Protein AF-A0A2W4TQG7-F1 (afdb_monomer_lite)

Structure (mmCIF, N/CA/C/O backbone):
data_AF-A0A2W4TQG7-F1
#
_entry.id   AF-A0A2W4TQG7-F1
#
loop_
_atom_site.group_PDB
_atom_site.id
_atom_site.type_symbol
_atom_site.label_atom_id
_atom_site.label_alt_id
_atom_site.label_comp_id
_atom_site.label_asym_id
_atom_site.label_entity_id
_atom_site.label_seq_id
_atom_site.pdbx_PDB_ins_code
_atom_site.Cartn_x
_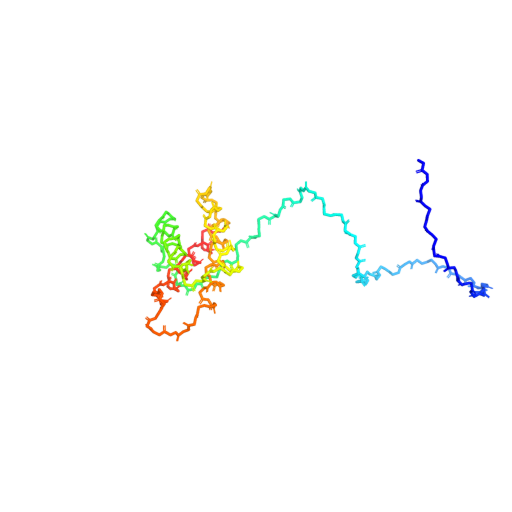atom_site.Cartn_y
_atom_site.Cartn_z
_atom_site.occupancy
_atom_site.B_iso_or_equiv
_atom_site.auth_seq_id
_atom_site.auth_comp_id
_atom_site.auth_asym_id
_atom_site.auth_atom_id
_atom_site.pdbx_PDB_model_num
ATOM 1 N N . MET A 1 1 ? 27.964 -30.397 37.229 1.00 36.56 1 MET A N 1
ATOM 2 C CA . MET A 1 1 ? 27.409 -31.116 38.399 1.00 36.56 1 MET A CA 1
ATOM 3 C C . MET A 1 1 ? 25.903 -31.265 38.202 1.00 36.56 1 MET A C 1
ATOM 5 O O . MET A 1 1 ? 25.306 -30.404 37.582 1.00 36.56 1 MET A O 1
ATOM 9 N N . ARG A 1 2 ? 25.366 -32.408 38.640 1.00 40.44 2 ARG A N 1
ATOM 10 C CA . ARG A 1 2 ? 24.021 -32.989 38.438 1.00 40.44 2 ARG A CA 1
ATOM 11 C C . ARG A 1 2 ? 22.797 -32.053 38.514 1.00 40.44 2 ARG A C 1
ATOM 13 O O . ARG A 1 2 ? 22.672 -31.314 39.479 1.00 40.44 2 ARG A O 1
ATOM 20 N N . ALA A 1 3 ? 21.820 -32.319 37.642 1.00 43.16 3 ALA A N 1
ATOM 21 C CA . ALA A 1 3 ? 20.438 -32.716 37.977 1.00 43.16 3 ALA A CA 1
ATOM 22 C C . ALA A 1 3 ? 19.870 -33.433 36.724 1.00 43.16 3 ALA A C 1
ATOM 24 O O . ALA A 1 3 ? 20.001 -32.906 35.632 1.00 43.16 3 ALA A O 1
ATOM 25 N N . GLY A 1 4 ? 19.359 -34.665 36.718 1.00 37.81 4 GLY A N 1
ATOM 26 C CA . GLY A 1 4 ? 18.727 -35.432 37.784 1.00 37.81 4 GLY A CA 1
ATOM 27 C C . GLY A 1 4 ? 17.211 -35.247 37.720 1.00 37.81 4 GLY A C 1
ATOM 28 O O . GLY A 1 4 ? 16.668 -34.562 38.573 1.00 37.81 4 GLY A O 1
ATOM 29 N N . GLY A 1 5 ? 16.543 -35.827 36.718 1.00 41.00 5 GLY A N 1
ATOM 30 C CA . GLY A 1 5 ? 15.082 -35.817 36.598 1.00 41.00 5 GLY A CA 1
ATOM 31 C C . GLY A 1 5 ? 14.593 -37.097 35.929 1.00 41.00 5 GLY A C 1
ATOM 32 O O . GLY A 1 5 ? 14.860 -37.325 34.755 1.00 41.00 5 GLY A O 1
ATOM 33 N N . ALA A 1 6 ? 13.955 -37.960 36.712 1.00 44.19 6 ALA A N 1
ATOM 34 C CA . ALA A 1 6 ? 13.507 -39.291 36.336 1.00 44.19 6 ALA A CA 1
ATOM 35 C C . ALA A 1 6 ? 12.029 -39.293 35.916 1.00 44.19 6 ALA A C 1
ATOM 37 O O . ALA A 1 6 ? 11.202 -38.731 36.622 1.00 44.19 6 ALA A O 1
ATOM 38 N N . CYS A 1 7 ? 11.706 -40.033 34.856 1.00 44.44 7 CYS A N 1
ATOM 39 C CA . CYS A 1 7 ? 10.437 -40.744 34.666 1.00 44.44 7 CYS A CA 1
ATOM 40 C C . CYS A 1 7 ? 10.861 -42.123 34.132 1.00 44.44 7 CYS A C 1
ATOM 42 O O . CYS A 1 7 ? 11.487 -42.210 33.085 1.00 44.44 7 CYS A O 1
ATOM 44 N N . GLY A 1 8 ? 10.776 -43.217 34.887 1.00 37.88 8 GLY A N 1
ATOM 45 C CA . GLY A 1 8 ? 9.534 -43.768 35.423 1.00 37.88 8 GLY A CA 1
ATOM 46 C 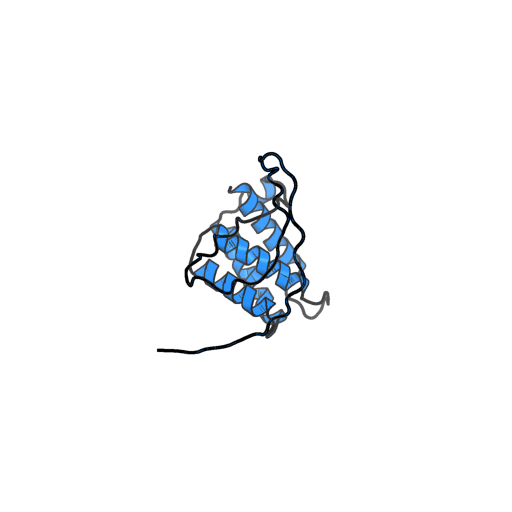C . GLY A 1 8 ? 9.051 -44.819 34.423 1.00 37.88 8 GLY A C 1
ATOM 47 O O . GLY A 1 8 ? 8.322 -44.495 33.495 1.00 37.88 8 GLY A O 1
ATOM 48 N N . GLY A 1 9 ? 9.573 -46.043 34.537 1.00 37.38 9 GLY A N 1
ATOM 49 C CA . GLY A 1 9 ? 9.369 -47.104 33.552 1.00 37.38 9 GLY A CA 1
ATOM 50 C C . GLY A 1 9 ? 8.052 -47.862 33.693 1.00 37.38 9 GLY A C 1
ATOM 51 O O . GLY A 1 9 ? 7.442 -47.854 34.752 1.00 37.38 9 GLY A O 1
ATOM 52 N N . PHE A 1 10 ? 7.701 -48.611 32.646 1.00 41.28 10 PHE A N 1
ATOM 53 C CA . PHE A 1 10 ? 7.069 -49.928 32.750 1.00 41.28 10 PHE A CA 1
ATOM 54 C C . PHE A 1 10 ? 7.563 -50.808 31.600 1.00 41.28 10 PHE A C 1
ATOM 56 O O . PHE A 1 10 ? 7.416 -50.482 30.425 1.00 41.28 10 PHE A O 1
ATOM 63 N N . ALA A 1 11 ? 8.174 -51.933 31.961 1.00 44.88 11 ALA A N 1
ATOM 64 C CA . ALA A 1 11 ? 8.529 -53.005 31.049 1.00 44.88 11 ALA A CA 1
ATOM 65 C C . ALA A 1 11 ? 7.288 -53.850 30.726 1.00 44.88 11 ALA A C 1
ATOM 67 O O . ALA A 1 11 ? 6.555 -54.229 31.641 1.00 44.88 11 ALA A O 1
ATOM 68 N N . LYS A 1 12 ? 7.116 -54.266 29.465 1.00 40.50 12 LYS A N 1
ATOM 69 C CA . LYS A 1 12 ? 6.438 -55.536 29.179 1.00 40.50 12 LYS A CA 1
ATOM 70 C C . LYS A 1 12 ? 7.020 -56.244 27.952 1.00 40.50 12 LYS A C 1
ATOM 72 O O . LYS A 1 12 ? 6.827 -55.826 26.823 1.00 40.50 12 LYS A O 1
ATOM 77 N N . ALA A 1 13 ? 7.717 -57.330 28.288 1.00 35.78 13 ALA A N 1
ATOM 78 C CA . ALA A 1 13 ? 7.871 -58.616 27.611 1.00 35.78 13 ALA A CA 1
ATOM 79 C C . ALA A 1 13 ? 8.352 -58.686 26.146 1.00 35.78 13 ALA A C 1
ATOM 81 O O . ALA A 1 13 ? 7.682 -58.300 25.197 1.00 35.78 13 ALA A O 1
ATOM 82 N N . ARG A 1 14 ? 9.505 -59.354 26.026 1.00 40.00 14 ARG A N 1
ATOM 83 C CA . ARG A 1 14 ? 10.110 -59.965 24.840 1.00 40.00 14 ARG A CA 1
ATOM 84 C C . ARG A 1 14 ? 9.170 -60.949 24.131 1.00 40.00 14 ARG A C 1
ATOM 86 O O . ARG A 1 14 ? 8.595 -61.811 24.790 1.00 40.00 14 ARG A O 1
ATOM 93 N N . ALA A 1 15 ? 9.219 -60.945 22.803 1.00 31.84 15 ALA A N 1
ATOM 94 C CA . ALA A 1 15 ? 9.291 -62.159 21.994 1.00 31.84 15 ALA A CA 1
ATOM 95 C C . ALA A 1 15 ? 10.127 -61.851 20.737 1.00 31.84 15 ALA A C 1
ATOM 97 O O . ALA A 1 15 ? 9.858 -60.897 20.017 1.00 31.84 15 ALA A O 1
ATOM 98 N N . ALA A 1 16 ? 11.177 -62.634 20.534 1.00 41.03 16 ALA A N 1
ATOM 99 C CA . ALA A 1 16 ? 12.016 -62.731 19.341 1.00 41.03 16 ALA A CA 1
ATOM 100 C C . ALA A 1 16 ? 12.272 -64.238 19.132 1.00 41.03 16 ALA A C 1
ATOM 102 O O . ALA A 1 16 ? 12.027 -64.992 20.082 1.00 41.03 16 ALA A O 1
ATOM 103 N N . PRO A 1 17 ? 12.889 -64.699 18.033 1.00 49.19 17 PRO A N 1
ATOM 104 C CA . PRO A 1 17 ? 13.044 -64.123 16.693 1.00 49.19 17 PRO A CA 1
ATOM 105 C C . PRO A 1 17 ? 12.518 -65.096 15.609 1.00 49.19 17 PRO A C 1
ATOM 107 O O . PRO A 1 17 ? 12.242 -66.247 15.909 1.00 49.19 17 PRO A O 1
ATOM 110 N N . ASP A 1 18 ? 12.447 -64.681 14.344 1.00 39.09 18 ASP A N 1
ATOM 111 C CA . ASP A 1 18 ? 12.851 -65.567 13.243 1.00 39.09 18 ASP A CA 1
ATOM 112 C C . ASP A 1 18 ? 13.185 -64.752 11.985 1.00 39.09 18 ASP A C 1
ATOM 114 O O . ASP A 1 18 ? 12.701 -63.641 11.775 1.00 39.09 18 ASP A O 1
ATOM 118 N N . HIS A 1 19 ? 14.145 -65.272 11.234 1.00 39.81 19 HIS A N 1
ATOM 119 C CA . HIS A 1 19 ? 15.094 -64.566 10.378 1.00 39.81 19 HIS A CA 1
ATOM 120 C C . HIS A 1 19 ? 14.539 -64.063 9.027 1.00 39.81 19 HIS A C 1
ATOM 122 O O . HIS A 1 19 ? 13.790 -64.784 8.379 1.00 39.81 19 HIS A O 1
ATOM 128 N N . ALA A 1 20 ? 15.016 -62.895 8.554 1.00 41.97 20 ALA A N 1
ATOM 129 C CA . ALA A 1 20 ? 15.667 -62.685 7.236 1.00 41.97 20 ALA A CA 1
ATOM 130 C C . ALA A 1 20 ? 15.503 -61.248 6.674 1.00 41.97 20 ALA A C 1
ATOM 132 O O . ALA A 1 20 ? 14.393 -60.754 6.530 1.00 41.97 20 ALA A O 1
ATOM 133 N N . SER A 1 21 ? 16.643 -60.647 6.293 1.00 43.66 21 SER A N 1
ATOM 134 C CA . SER A 1 21 ? 16.852 -59.568 5.297 1.00 43.66 21 SER A CA 1
ATOM 135 C C . SER A 1 21 ? 16.007 -58.280 5.413 1.00 43.66 21 SER A C 1
ATOM 137 O O . SER A 1 21 ? 14.862 -58.238 4.987 1.00 43.66 21 SER A O 1
ATOM 139 N N . LEU A 1 22 ? 16.513 -57.166 5.977 1.00 39.75 22 LEU A N 1
ATOM 140 C CA . LEU A 1 22 ? 17.346 -56.144 5.285 1.00 39.75 22 LEU A CA 1
ATOM 141 C C . LEU A 1 22 ? 16.968 -56.046 3.789 1.00 39.75 22 LEU A C 1
ATOM 143 O O . LEU A 1 22 ? 17.295 -56.949 3.032 1.00 39.75 22 LEU A O 1
ATOM 147 N N . VAL A 1 23 ? 16.247 -55.031 3.298 1.00 42.28 23 VAL A N 1
ATOM 148 C CA . VAL A 1 23 ? 16.661 -53.621 3.160 1.00 42.28 23 VAL A CA 1
ATOM 149 C C . VAL A 1 23 ? 15.419 -52.707 3.030 1.00 42.28 23 VAL A C 1
ATOM 151 O O . VAL A 1 23 ? 14.418 -53.071 2.422 1.00 42.28 23 VAL A O 1
ATOM 154 N N . LEU A 1 24 ? 15.532 -51.520 3.632 1.00 38.72 24 LEU A N 1
ATOM 155 C CA . LEU A 1 24 ? 14.556 -50.444 3.853 1.00 38.72 24 LEU A CA 1
ATOM 156 C C . LEU A 1 24 ? 13.660 -50.031 2.657 1.00 38.72 24 LEU A C 1
ATOM 158 O O . LEU A 1 24 ? 14.191 -49.697 1.597 1.00 38.72 24 LEU A O 1
ATOM 162 N N . PRO A 1 25 ? 12.347 -49.812 2.875 1.00 41.84 25 PRO A N 1
ATOM 163 C CA . PRO A 1 25 ? 11.587 -48.778 2.180 1.00 41.84 25 PRO A CA 1
ATOM 164 C C . PRO A 1 25 ? 11.744 -47.438 2.924 1.00 41.84 25 PRO A C 1
ATOM 166 O O . PRO A 1 25 ? 11.415 -47.328 4.105 1.00 41.84 25 PRO A O 1
ATOM 169 N N . VAL A 1 26 ? 12.251 -46.401 2.251 1.00 43.19 26 VAL A N 1
ATOM 170 C CA . VAL A 1 26 ? 12.248 -45.027 2.782 1.00 43.19 26 VAL A CA 1
ATOM 171 C C . VAL A 1 26 ? 10.819 -44.490 2.689 1.00 43.19 26 VAL A C 1
ATOM 173 O O . VAL A 1 26 ? 10.423 -43.887 1.697 1.00 43.19 26 VAL A O 1
ATOM 176 N N . ILE A 1 27 ? 10.032 -44.766 3.726 1.00 43.59 27 ILE A N 1
ATOM 177 C CA . ILE A 1 27 ? 8.781 -44.077 4.033 1.00 43.59 27 ILE A CA 1
ATOM 178 C C . ILE A 1 27 ? 9.152 -42.992 5.047 1.00 43.59 27 ILE A C 1
ATOM 180 O O . ILE A 1 27 ? 9.415 -43.294 6.208 1.00 43.59 27 ILE A O 1
ATOM 184 N N . ALA A 1 28 ? 9.230 -41.737 4.608 1.00 39.25 28 ALA A N 1
ATOM 185 C CA . ALA A 1 28 ? 9.328 -40.591 5.506 1.00 39.25 28 ALA A CA 1
ATOM 186 C C . ALA A 1 28 ? 7.914 -40.047 5.742 1.00 39.25 28 ALA A C 1
ATOM 188 O O . ALA A 1 28 ? 7.471 -39.110 5.080 1.00 39.25 28 ALA A O 1
ATOM 189 N N . GLU A 1 29 ? 7.190 -40.683 6.664 1.00 44.59 29 GLU A N 1
ATOM 190 C CA . GLU A 1 29 ? 6.032 -40.061 7.295 1.00 44.59 29 GLU A CA 1
ATOM 191 C C . GLU A 1 29 ? 6.496 -38.989 8.285 1.00 44.59 29 GLU A C 1
ATOM 193 O O . GLU A 1 29 ? 7.314 -39.220 9.174 1.00 44.59 29 GLU A O 1
ATOM 198 N N . VAL A 1 30 ? 5.948 -37.797 8.069 1.00 50.16 30 VAL A N 1
ATOM 199 C CA . VAL A 1 30 ? 5.415 -36.860 9.061 1.00 50.16 30 VAL A CA 1
ATOM 200 C C . VAL A 1 30 ? 5.539 -37.324 10.521 1.00 50.16 30 VAL A C 1
ATOM 202 O O . VAL A 1 30 ? 4.753 -38.136 11.001 1.00 50.16 30 VAL A O 1
ATOM 205 N N . LEU A 1 31 ? 6.437 -36.677 11.265 1.00 44.72 31 LEU A N 1
ATOM 206 C CA . LEU A 1 31 ? 6.313 -36.493 12.709 1.00 44.72 31 LEU A CA 1
ATOM 207 C C . LEU A 1 31 ? 6.493 -35.007 13.027 1.00 44.72 31 LEU A C 1
ATOM 209 O O . LEU A 1 31 ? 7.600 -34.473 13.050 1.00 44.72 31 LEU A O 1
ATOM 213 N N . LEU A 1 32 ? 5.361 -34.344 13.272 1.00 47.91 32 LEU A N 1
ATOM 214 C CA . LEU A 1 32 ? 5.302 -33.180 14.146 1.00 47.91 32 LEU A CA 1
ATOM 215 C C . LEU A 1 32 ? 5.795 -33.595 15.543 1.00 47.91 32 LEU A C 1
ATOM 217 O O . LEU A 1 32 ? 5.219 -34.502 16.141 1.00 47.91 32 LEU A O 1
ATOM 221 N N . ALA A 1 33 ? 6.785 -32.875 16.072 1.00 41.69 33 ALA A N 1
ATOM 222 C CA . ALA A 1 33 ? 6.645 -32.012 17.256 1.00 41.69 33 ALA A CA 1
ATOM 223 C C . ALA A 1 33 ? 7.906 -31.974 18.143 1.00 41.69 33 ALA A C 1
ATOM 225 O O . ALA A 1 33 ? 8.465 -33.002 18.513 1.00 41.69 33 ALA A O 1
ATOM 226 N N . CYS A 1 34 ? 8.211 -30.749 18.588 1.00 42.09 34 CYS A N 1
ATOM 227 C CA . CYS A 1 34 ? 9.051 -30.364 19.728 1.00 42.09 34 CYS A CA 1
ATOM 228 C C . CYS A 1 34 ? 10.579 -30.479 19.586 1.00 42.09 34 CYS A C 1
ATOM 230 O O . CYS A 1 34 ? 11.213 -31.398 20.095 1.00 42.09 34 CYS A O 1
ATOM 232 N N . GLY A 1 35 ? 11.163 -29.428 19.010 1.00 31.52 35 GLY A N 1
ATOM 233 C CA . GLY A 1 35 ? 12.535 -28.997 19.262 1.00 31.52 35 GLY A CA 1
ATOM 234 C C . GLY A 1 35 ? 12.566 -27.473 19.286 1.00 31.52 35 GLY A C 1
ATOM 235 O O . GLY A 1 35 ? 12.724 -26.842 18.246 1.00 31.52 35 GLY A O 1
ATOM 236 N N . ASP A 1 36 ? 12.318 -26.904 20.465 1.00 48.47 36 ASP A N 1
ATOM 237 C CA . ASP A 1 36 ? 12.541 -25.497 20.798 1.00 48.47 36 ASP A CA 1
ATOM 238 C C . ASP A 1 36 ? 14.053 -25.248 20.830 1.00 48.47 36 ASP A C 1
ATOM 240 O O . ASP A 1 36 ? 14.671 -25.313 21.882 1.00 48.47 36 ASP A O 1
ATOM 244 N N . GLU A 1 37 ? 14.658 -25.048 19.661 1.00 41.69 37 GLU A N 1
ATOM 245 C CA . GLU A 1 37 ? 15.966 -24.406 19.522 1.00 41.69 37 GLU A CA 1
ATOM 246 C C . GLU A 1 37 ? 15.837 -23.369 18.405 1.00 41.69 37 GLU A C 1
ATOM 248 O O . GLU A 1 37 ? 16.258 -23.564 17.265 1.00 41.69 37 GLU A O 1
ATOM 253 N N . ALA A 1 38 ? 15.159 -22.264 18.723 1.00 44.00 38 ALA A N 1
ATOM 254 C CA . ALA A 1 38 ? 15.214 -21.062 17.911 1.00 44.00 38 ALA A CA 1
ATOM 255 C C . ALA A 1 38 ? 16.666 -20.560 17.911 1.00 44.00 38 ALA A C 1
ATOM 257 O O . ALA A 1 38 ? 17.086 -19.848 18.824 1.00 44.00 38 ALA A O 1
ATOM 258 N N . GLU A 1 39 ? 17.445 -20.953 16.900 1.00 36.19 39 GLU A N 1
ATOM 259 C CA . GLU A 1 39 ? 18.720 -20.308 16.601 1.00 36.19 39 GLU A CA 1
ATOM 260 C C . GLU A 1 39 ? 18.482 -18.793 16.471 1.00 36.19 39 GLU A C 1
ATOM 262 O O . GLU A 1 39 ? 17.704 -18.360 15.608 1.00 36.19 39 GLU A O 1
ATOM 267 N N . PRO A 1 40 ? 19.142 -17.954 17.291 1.00 43.41 40 PRO A N 1
ATOM 268 C CA . PRO A 1 40 ? 19.057 -16.511 17.162 1.00 43.41 40 PRO A CA 1
ATOM 269 C C . PRO A 1 40 ? 19.915 -16.100 15.964 1.00 43.41 40 PRO A C 1
ATOM 271 O O . PRO A 1 40 ? 21.073 -15.719 16.106 1.00 43.41 40 PRO A O 1
ATOM 274 N N . GLY A 1 41 ? 19.370 -16.240 14.757 1.00 39.91 41 GLY A N 1
ATOM 275 C CA . GLY A 1 41 ? 20.132 -15.963 13.541 1.00 39.91 41 GLY A CA 1
ATOM 276 C C . GLY A 1 41 ? 19.612 -16.579 12.252 1.00 39.91 41 GLY A C 1
ATOM 277 O O . GLY A 1 41 ? 20.181 -16.271 11.205 1.00 39.91 41 GLY A O 1
ATOM 278 N N . ALA A 1 42 ? 18.539 -17.380 12.275 1.00 40.56 42 ALA A N 1
ATOM 279 C CA . ALA A 1 42 ? 17.822 -17.718 11.050 1.00 40.56 42 ALA A CA 1
ATOM 280 C C . ALA A 1 42 ? 17.230 -16.423 10.481 1.00 40.56 42 ALA A C 1
ATOM 282 O O . ALA A 1 42 ? 16.127 -16.008 10.836 1.00 40.56 42 ALA A O 1
ATOM 283 N N . ALA A 1 43 ? 18.019 -15.739 9.648 1.00 46.50 43 ALA A N 1
ATOM 284 C CA . ALA A 1 43 ? 17.560 -14.649 8.818 1.00 46.50 43 ALA A CA 1
ATOM 285 C C . ALA A 1 43 ? 16.287 -15.158 8.157 1.00 46.50 43 ALA A C 1
ATOM 287 O O . ALA A 1 43 ? 16.341 -16.123 7.393 1.00 46.50 43 ALA A O 1
ATOM 288 N N . ILE A 1 44 ? 15.147 -14.572 8.529 1.00 43.09 44 ILE A N 1
ATOM 289 C CA . ILE A 1 44 ? 13.879 -14.812 7.855 1.00 43.09 44 ILE A CA 1
ATOM 290 C C . ILE A 1 44 ? 14.201 -14.571 6.387 1.00 43.09 44 ILE A C 1
ATOM 292 O O . ILE A 1 44 ? 14.449 -13.426 5.997 1.00 43.09 44 ILE A O 1
ATOM 296 N N . ALA A 1 45 ? 14.328 -15.654 5.613 1.00 42.12 45 ALA A N 1
ATOM 297 C CA . ALA A 1 45 ? 14.624 -15.545 4.200 1.00 42.12 45 ALA A CA 1
ATOM 298 C C . ALA A 1 45 ? 13.554 -14.605 3.648 1.00 42.12 45 ALA A C 1
ATOM 300 O O . ALA A 1 45 ? 12.377 -14.825 3.960 1.00 42.12 45 ALA A O 1
ATOM 301 N N . PRO A 1 46 ? 13.936 -13.515 2.957 1.00 53.66 46 PRO A N 1
ATOM 302 C CA . PRO A 1 46 ? 12.973 -12.533 2.497 1.00 53.66 46 PRO A CA 1
ATOM 303 C C . PRO A 1 46 ? 11.914 -13.288 1.706 1.00 53.66 46 PRO A C 1
ATOM 305 O O . PRO A 1 46 ? 12.210 -13.906 0.685 1.00 53.66 46 PRO A O 1
ATOM 308 N N . GLU A 1 47 ? 10.703 -13.350 2.262 1.00 56.09 47 GLU A N 1
ATOM 309 C CA . GLU A 1 47 ? 9.642 -14.125 1.645 1.00 56.09 47 GLU A CA 1
ATOM 310 C C . GLU A 1 47 ? 9.393 -13.487 0.277 1.00 56.09 47 GLU A C 1
ATOM 312 O O . GLU A 1 47 ? 9.110 -12.283 0.223 1.00 56.09 47 GLU A O 1
ATOM 317 N N . PRO A 1 48 ? 9.554 -14.236 -0.828 1.00 59.19 48 PRO A N 1
ATOM 318 C CA . PRO A 1 48 ? 9.516 -13.641 -2.146 1.00 59.19 48 PRO A CA 1
ATOM 319 C C . PRO A 1 48 ? 8.153 -12.992 -2.342 1.00 59.19 48 PRO A C 1
ATOM 321 O O . PRO A 1 48 ? 7.120 -13.637 -2.168 1.00 59.19 48 PRO A O 1
ATOM 324 N N . CYS A 1 49 ? 8.160 -11.718 -2.724 1.00 65.94 49 CYS A N 1
ATOM 325 C CA . CYS A 1 49 ? 6.962 -10.985 -3.104 1.00 65.94 49 CYS A CA 1
ATOM 326 C C . CYS A 1 49 ? 6.077 -11.806 -4.050 1.00 65.94 49 CYS A C 1
ATOM 328 O O . CYS A 1 49 ? 6.447 -12.061 -5.192 1.00 65.94 49 CYS A O 1
ATOM 330 N N . ARG A 1 50 ? 4.910 -12.250 -3.592 1.00 66.00 50 ARG A N 1
ATOM 331 C CA . ARG A 1 50 ? 3.902 -12.867 -4.460 1.00 66.00 50 ARG A CA 1
ATOM 332 C C . ARG A 1 50 ? 2.885 -11.803 -4.830 1.00 66.00 50 ARG A C 1
ATOM 334 O O . ARG A 1 50 ? 1.785 -11.789 -4.294 1.00 66.00 50 ARG A O 1
ATOM 341 N N . ALA A 1 51 ? 3.318 -10.881 -5.680 1.00 67.50 51 ALA A N 1
ATOM 342 C CA . ALA A 1 51 ? 2.454 -9.870 -6.254 1.00 67.50 51 ALA A CA 1
ATOM 343 C C . ALA A 1 51 ? 1.723 -10.452 -7.473 1.00 67.50 51 ALA A C 1
ATOM 345 O O . ALA A 1 51 ? 2.339 -11.106 -8.317 1.00 67.50 51 ALA A O 1
ATOM 346 N N . GLN A 1 52 ? 0.409 -10.259 -7.535 1.00 70.69 52 GLN A N 1
ATOM 347 C CA . GLN A 1 52 ? -0.431 -10.613 -8.675 1.00 70.69 52 GLN A CA 1
ATOM 348 C C . GLN A 1 52 ? -0.609 -9.421 -9.624 1.00 70.69 52 GLN A C 1
ATOM 350 O O . GLN A 1 52 ? -0.713 -8.272 -9.205 1.00 70.69 52 GLN A O 1
ATOM 355 N N . VAL A 1 53 ? -0.657 -9.702 -10.925 1.00 76.38 53 VAL A N 1
ATOM 356 C CA . VAL A 1 53 ? -0.997 -8.706 -11.947 1.00 76.38 53 VAL A CA 1
ATOM 357 C C . VAL A 1 53 ? -2.507 -8.480 -11.892 1.00 76.38 53 VAL A C 1
ATOM 359 O O . VAL A 1 53 ? -3.273 -9.385 -12.219 1.00 76.38 53 VAL A O 1
ATOM 362 N N . VAL A 1 54 ? -2.925 -7.293 -11.449 1.00 78.44 54 VAL A N 1
ATOM 363 C CA . VAL A 1 54 ? -4.342 -6.898 -11.344 1.00 78.44 54 VAL A CA 1
ATOM 364 C C . VAL A 1 54 ? -4.766 -6.050 -12.546 1.00 78.44 54 VAL A C 1
ATOM 366 O O . VAL A 1 54 ? -5.884 -6.192 -13.037 1.00 78.44 54 VAL A O 1
ATOM 369 N N . TYR A 1 55 ? -3.863 -5.206 -13.054 1.00 79.00 55 TYR A N 1
ATOM 370 C CA . TYR A 1 55 ? -4.078 -4.377 -14.243 1.00 79.00 55 TYR A CA 1
ATOM 371 C C . TYR A 1 55 ? -3.236 -4.841 -15.434 1.00 79.00 55 TYR A C 1
ATOM 373 O O . TYR A 1 55 ? -2.207 -5.495 -15.274 1.00 79.00 55 TYR A O 1
ATOM 381 N N . GLU A 1 56 ? -3.642 -4.455 -16.646 1.00 77.69 56 GLU A N 1
ATOM 382 C CA . GLU A 1 56 ? -2.795 -4.633 -17.825 1.00 77.69 56 GLU A CA 1
ATOM 383 C C . GLU A 1 56 ? -1.509 -3.804 -17.701 1.00 77.69 56 GLU A C 1
ATOM 385 O O . GLU A 1 56 ? -1.497 -2.703 -17.147 1.00 77.69 56 GLU A O 1
ATOM 390 N N . GLN A 1 57 ? -0.411 -4.305 -18.271 1.00 72.00 57 GLN A N 1
ATOM 391 C CA . GLN A 1 57 ? 0.899 -3.647 -18.210 1.00 72.00 57 GLN A CA 1
ATOM 392 C C . GLN A 1 57 ? 0.863 -2.189 -18.701 1.00 72.00 57 GLN A C 1
ATOM 394 O O . GLN A 1 57 ? 1.556 -1.339 -18.145 1.00 72.00 57 GLN A O 1
ATOM 399 N N . ALA A 1 58 ? 0.025 -1.880 -19.696 1.00 71.56 58 ALA A N 1
ATOM 400 C CA . ALA A 1 58 ? -0.143 -0.527 -20.230 1.00 71.56 58 ALA A CA 1
ATOM 401 C C . ALA A 1 58 ? -0.661 0.487 -19.189 1.00 71.56 58 ALA A C 1
ATOM 403 O O . ALA A 1 58 ? -0.422 1.686 -19.325 1.00 71.56 58 ALA A O 1
ATOM 404 N N . THR A 1 59 ? -1.347 0.023 -18.139 1.00 74.06 59 THR A N 1
ATOM 405 C CA . THR A 1 59 ? -1.865 0.869 -17.055 1.00 74.06 59 THR A CA 1
ATOM 406 C C . THR A 1 59 ? -0.754 1.351 -16.123 1.00 74.06 59 THR A C 1
ATOM 408 O O . THR A 1 59 ? -0.847 2.448 -15.580 1.00 74.06 59 THR A O 1
ATOM 411 N N . VAL A 1 60 ? 0.316 0.566 -15.958 1.00 79.25 60 VAL A N 1
ATOM 412 C CA . VAL A 1 60 ? 1.424 0.880 -15.036 1.00 79.25 60 VAL A CA 1
ATOM 413 C C . VAL A 1 60 ? 2.725 1.250 -15.749 1.00 79.25 60 VAL A C 1
ATOM 415 O O . VAL A 1 60 ? 3.666 1.702 -15.107 1.00 79.25 60 VAL A O 1
ATOM 418 N N . SER A 1 61 ? 2.785 1.123 -17.078 1.00 74.12 61 SER A N 1
ATOM 419 C CA . SER A 1 61 ? 4.005 1.324 -17.873 1.00 74.12 61 SER A CA 1
ATOM 420 C C . SER A 1 61 ? 4.547 2.756 -17.874 1.00 74.12 61 SER A C 1
ATOM 422 O O . SER A 1 61 ? 5.680 2.970 -18.293 1.00 74.12 61 SER A O 1
ATOM 424 N N . GLN A 1 62 ? 3.744 3.738 -17.458 1.00 81.19 62 GLN A N 1
ATOM 425 C CA . GLN A 1 62 ? 4.170 5.138 -17.337 1.00 81.19 62 GLN A CA 1
ATOM 426 C C . GLN A 1 62 ? 4.598 5.518 -15.913 1.00 81.19 62 GLN A C 1
ATOM 428 O O . GLN A 1 62 ? 5.147 6.600 -15.721 1.00 81.19 62 GLN A O 1
ATOM 433 N N . ALA A 1 63 ? 4.345 4.660 -14.920 1.00 84.12 63 ALA A N 1
ATOM 434 C CA . ALA A 1 63 ? 4.696 4.934 -13.534 1.00 84.12 63 ALA A CA 1
ATOM 435 C C . ALA A 1 63 ? 6.162 4.570 -13.271 1.00 84.12 63 ALA A C 1
ATOM 437 O O . ALA A 1 63 ? 6.635 3.518 -13.705 1.00 84.12 63 ALA A O 1
ATOM 438 N N . THR A 1 64 ? 6.887 5.421 -12.541 1.00 89.12 64 THR A N 1
ATOM 439 C CA . THR A 1 64 ? 8.228 5.067 -12.062 1.00 89.12 64 THR A CA 1
ATOM 440 C C . THR A 1 64 ? 8.140 4.271 -10.760 1.00 89.12 64 THR A C 1
ATOM 442 O O . THR A 1 64 ? 7.179 4.404 -10.001 1.00 89.12 64 THR A O 1
ATOM 445 N N . GLU A 1 65 ? 9.173 3.481 -10.445 1.00 89.56 65 GLU A N 1
ATOM 446 C CA . GLU A 1 65 ? 9.249 2.761 -9.163 1.00 89.56 65 GLU A CA 1
ATOM 447 C C . GLU A 1 65 ? 9.091 3.710 -7.972 1.00 89.56 65 GLU A C 1
ATOM 449 O O . GLU A 1 65 ? 8.438 3.384 -6.982 1.00 89.56 65 GLU A O 1
ATOM 454 N N . GLN A 1 66 ? 9.690 4.898 -8.069 1.00 90.69 66 GLN A N 1
ATOM 455 C CA . GLN A 1 66 ? 9.622 5.895 -7.015 1.00 90.69 66 GLN A CA 1
ATOM 456 C C . GLN A 1 66 ? 8.192 6.402 -6.818 1.00 90.69 66 GLN A C 1
ATOM 458 O O . GLN A 1 66 ? 7.757 6.491 -5.671 1.00 90.69 66 GLN A O 1
ATOM 463 N N . ASP A 1 67 ? 7.458 6.678 -7.898 1.00 91.38 67 ASP A N 1
ATOM 464 C CA . ASP A 1 67 ? 6.064 7.133 -7.818 1.00 91.38 67 ASP A CA 1
ATOM 465 C C . ASP A 1 67 ? 5.173 6.064 -7.184 1.00 91.38 67 ASP A C 1
ATOM 467 O O . ASP A 1 67 ? 4.416 6.346 -6.253 1.00 91.38 67 ASP A O 1
ATOM 471 N N . VAL A 1 68 ? 5.321 4.813 -7.632 1.00 91.56 68 VAL A N 1
ATOM 472 C CA . VAL A 1 68 ? 4.569 3.672 -7.097 1.00 91.56 68 VAL A CA 1
ATOM 473 C C . VAL A 1 68 ? 4.884 3.455 -5.621 1.00 91.56 68 VAL A C 1
ATOM 475 O O . VAL A 1 68 ? 3.976 3.249 -4.817 1.00 91.56 68 VAL A O 1
ATOM 478 N N . ARG A 1 69 ? 6.161 3.539 -5.235 1.00 91.88 69 ARG A N 1
ATOM 479 C CA . ARG A 1 69 ? 6.584 3.373 -3.843 1.00 91.88 69 ARG A CA 1
ATOM 480 C C . ARG A 1 69 ? 6.034 4.481 -2.951 1.00 91.88 69 ARG A C 1
ATOM 482 O O . ARG A 1 69 ? 5.555 4.185 -1.862 1.00 91.88 69 ARG A O 1
ATOM 489 N N . VAL A 1 70 ? 6.091 5.738 -3.391 1.00 93.31 70 VAL A N 1
ATOM 490 C CA . VAL A 1 70 ? 5.547 6.872 -2.627 1.00 93.31 70 VAL A CA 1
ATOM 491 C C . VAL A 1 70 ? 4.039 6.719 -2.447 1.00 93.31 70 VAL A C 1
ATOM 493 O O . VAL A 1 70 ? 3.560 6.831 -1.321 1.00 93.31 70 VAL A O 1
ATOM 496 N N . ALA A 1 71 ? 3.307 6.394 -3.516 1.00 93.38 71 ALA A N 1
ATOM 497 C CA . ALA A 1 71 ? 1.867 6.165 -3.442 1.00 93.38 71 ALA A CA 1
ATOM 498 C C . ALA A 1 71 ? 1.521 5.005 -2.495 1.00 93.38 71 ALA A C 1
ATOM 500 O O . ALA A 1 71 ? 0.628 5.133 -1.661 1.00 93.38 71 ALA A O 1
ATOM 501 N N . LEU A 1 72 ? 2.261 3.894 -2.573 1.00 94.19 72 LEU A N 1
ATOM 502 C CA . LEU A 1 72 ? 2.088 2.743 -1.688 1.00 94.19 72 LEU A CA 1
ATOM 503 C C . LEU A 1 72 ? 2.281 3.113 -0.211 1.00 94.19 72 LEU A C 1
ATOM 505 O O . LEU A 1 72 ? 1.482 2.700 0.628 1.00 94.19 72 LEU A O 1
ATOM 509 N N . LEU A 1 73 ? 3.337 3.867 0.110 1.00 94.94 73 LEU A N 1
ATOM 510 C CA . LEU A 1 73 ? 3.615 4.285 1.485 1.00 94.94 73 LEU A CA 1
ATOM 511 C C . LEU A 1 73 ? 2.539 5.244 2.005 1.00 94.94 73 LEU A C 1
ATOM 513 O O . LEU A 1 73 ? 2.029 5.015 3.095 1.00 94.94 73 LEU A O 1
ATOM 517 N N . ASP A 1 74 ? 2.129 6.236 1.212 1.00 94.00 74 ASP A N 1
ATOM 518 C CA . ASP A 1 74 ? 1.040 7.159 1.569 1.00 94.00 74 ASP A CA 1
ATOM 519 C C . ASP A 1 74 ? -0.287 6.411 1.801 1.00 94.00 74 ASP A C 1
ATOM 521 O O . ASP A 1 74 ? -0.962 6.620 2.809 1.00 94.00 74 ASP A O 1
ATOM 525 N N . ALA A 1 75 ? -0.641 5.463 0.928 1.00 92.81 75 ALA A N 1
ATOM 526 C CA . ALA A 1 75 ? -1.840 4.643 1.099 1.00 92.81 75 ALA A CA 1
ATOM 527 C C . ALA A 1 75 ? -1.782 3.778 2.369 1.00 92.81 75 ALA A C 1
ATOM 529 O O . ALA A 1 75 ? -2.772 3.674 3.095 1.00 92.81 75 ALA A O 1
ATOM 530 N N . ALA A 1 76 ? -0.625 3.181 2.664 1.00 92.44 76 ALA A N 1
ATOM 531 C CA . ALA A 1 76 ? -0.410 2.399 3.877 1.00 92.44 76 ALA A CA 1
ATOM 532 C C . ALA A 1 76 ? -0.447 3.271 5.146 1.00 92.44 76 ALA A C 1
ATOM 534 O O . ALA A 1 76 ? -1.058 2.881 6.138 1.00 92.44 76 ALA A O 1
ATOM 535 N N . GLU A 1 77 ? 0.130 4.471 5.126 1.00 92.19 77 GLU A N 1
ATOM 536 C CA . GLU A 1 77 ? 0.093 5.408 6.255 1.00 92.19 77 GLU A CA 1
ATOM 537 C C . GLU A 1 77 ? -1.335 5.859 6.585 1.00 92.19 77 GLU A C 1
ATOM 539 O O . GLU A 1 77 ? -1.708 5.928 7.757 1.00 92.19 77 GLU A O 1
ATOM 544 N N . ARG A 1 78 ? -2.180 6.064 5.567 1.00 90.50 78 ARG A N 1
ATOM 545 C CA . ARG A 1 78 ? -3.602 6.411 5.747 1.00 90.50 78 ARG A CA 1
ATOM 546 C C . ARG A 1 78 ? -4.427 5.317 6.424 1.00 90.50 78 ARG A C 1
ATOM 548 O O . ARG A 1 78 ? -5.483 5.623 6.973 1.00 90.50 78 ARG A O 1
ATOM 555 N N . LEU A 1 79 ? -3.970 4.064 6.412 1.00 89.06 79 LEU A N 1
ATOM 556 C CA . LEU A 1 79 ? -4.643 2.963 7.108 1.00 89.06 79 LEU A CA 1
ATOM 557 C C . LEU A 1 79 ? -4.358 2.956 8.611 1.00 89.06 79 LEU A C 1
ATOM 559 O O . LEU A 1 79 ? -5.214 2.521 9.379 1.00 89.06 79 LEU A O 1
ATOM 563 N N . ALA A 1 80 ? -3.191 3.445 9.040 1.00 86.31 80 ALA A N 1
ATOM 564 C CA . ALA A 1 80 ? -2.742 3.334 10.427 1.00 86.31 80 ALA A CA 1
ATOM 565 C C . ALA A 1 80 ? -3.742 3.905 11.460 1.00 86.31 80 ALA A C 1
ATOM 567 O O . ALA A 1 80 ? -4.019 3.209 12.439 1.00 86.31 80 ALA A O 1
ATOM 568 N N . PRO A 1 81 ? -4.368 5.086 11.255 1.00 84.25 81 PRO A N 1
ATOM 569 C CA . PRO A 1 81 ? -5.336 5.631 12.210 1.00 84.25 81 PRO A CA 1
ATOM 570 C C . PRO A 1 81 ? -6.596 4.773 12.378 1.00 84.25 81 PRO A C 1
ATOM 572 O O . PRO A 1 81 ? -7.171 4.735 13.462 1.00 84.25 81 PRO A O 1
ATOM 575 N N . GLY A 1 82 ? -7.032 4.079 11.320 1.00 83.00 82 GLY A N 1
ATOM 576 C CA . GLY A 1 82 ? -8.259 3.277 11.341 1.00 83.00 82 GLY A CA 1
ATOM 577 C C . GLY A 1 82 ? -8.122 1.949 12.091 1.00 83.00 82 GLY A C 1
ATOM 578 O O . GLY A 1 82 ? -9.128 1.347 12.457 1.00 83.00 82 GLY A O 1
ATOM 579 N N . LEU A 1 83 ? -6.893 1.479 12.319 1.00 84.06 83 LEU A N 1
ATOM 580 C CA . LEU A 1 83 ? -6.617 0.159 12.899 1.00 84.06 83 LEU A CA 1
ATOM 581 C C . LEU A 1 83 ? -6.519 0.160 14.428 1.00 84.06 83 LEU A C 1
ATOM 583 O O . LEU A 1 83 ? -6.562 -0.918 15.028 1.00 84.06 83 LEU A O 1
ATOM 587 N N . GLY A 1 84 ? -6.348 1.334 15.045 1.00 83.44 84 GLY A N 1
ATOM 588 C CA . GLY A 1 84 ? -6.090 1.471 16.480 1.00 83.44 84 GLY A CA 1
ATOM 589 C C . GLY A 1 84 ? -4.881 0.654 16.962 1.00 83.44 84 GLY A C 1
ATOM 590 O O . GLY A 1 84 ? -3.971 0.342 16.197 1.00 83.44 84 GLY A O 1
ATOM 591 N N . GLU A 1 85 ? -4.891 0.267 18.238 1.00 83.56 85 GLU A N 1
ATOM 592 C CA . GLU A 1 85 ? -3.877 -0.605 18.851 1.00 83.56 85 GLU A CA 1
ATOM 593 C C . GLU A 1 85 ? -4.182 -2.084 18.549 1.00 83.56 85 GLU A C 1
ATOM 595 O O . GLU A 1 85 ? -4.627 -2.843 19.411 1.00 83.56 85 GLU A O 1
ATOM 600 N N . SER A 1 86 ? -4.003 -2.493 17.293 1.00 86.25 86 SER A N 1
ATOM 601 C CA . SER A 1 86 ? -4.182 -3.882 16.856 1.00 86.25 86 SER A CA 1
ATOM 602 C C . SER A 1 86 ? -2.871 -4.510 16.386 1.00 86.25 86 SER A C 1
ATOM 604 O O . SER A 1 86 ? -1.951 -3.823 15.943 1.00 86.25 86 SER A O 1
ATOM 606 N N . GLU A 1 87 ? -2.797 -5.843 16.415 1.00 88.50 87 GLU A N 1
ATOM 607 C C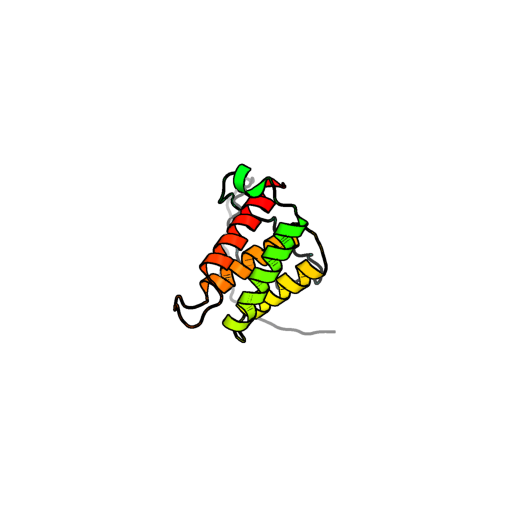A . GLU A 1 87 ? -1.668 -6.601 15.851 1.00 88.50 87 GLU A CA 1
ATOM 608 C C . GLU A 1 87 ? -1.395 -6.204 14.388 1.00 88.50 87 GLU A C 1
ATOM 610 O O . GLU A 1 87 ? -0.254 -5.975 13.998 1.00 88.50 87 GLU A O 1
ATOM 615 N N . ARG A 1 88 ? -2.459 -5.974 13.608 1.00 87.62 88 ARG A N 1
ATOM 616 C CA . ARG A 1 88 ? -2.376 -5.509 12.214 1.00 87.62 88 ARG A CA 1
ATOM 617 C C . ARG A 1 88 ? -1.784 -4.104 12.088 1.00 87.62 88 ARG A C 1
ATOM 619 O O . ARG A 1 88 ? -1.057 -3.839 11.133 1.00 87.62 88 ARG A O 1
ATOM 626 N N . ALA A 1 89 ? -2.058 -3.207 13.037 1.00 89.44 89 ALA A N 1
ATOM 627 C CA . ALA A 1 89 ? -1.426 -1.888 13.073 1.00 89.44 89 ALA A CA 1
ATOM 628 C C . ALA A 1 89 ? 0.081 -1.997 13.351 1.00 89.44 89 ALA A C 1
ATOM 630 O O . ALA A 1 89 ? 0.884 -1.304 12.719 1.00 89.44 89 ALA A O 1
ATOM 631 N N . ALA A 1 90 ? 0.478 -2.902 14.251 1.00 90.38 90 ALA A N 1
ATOM 632 C CA . ALA A 1 90 ? 1.883 -3.164 14.553 1.00 90.38 90 ALA A CA 1
ATOM 633 C C . ALA A 1 90 ? 2.624 -3.762 13.344 1.00 90.38 90 ALA A C 1
ATOM 635 O O . ALA A 1 90 ? 3.714 -3.294 13.002 1.00 90.38 90 ALA A O 1
ATOM 636 N N . GLU A 1 91 ? 2.015 -4.731 12.654 1.00 92.12 91 GLU A N 1
ATOM 637 C CA . GLU A 1 91 ? 2.539 -5.311 11.411 1.00 92.12 91 GLU A CA 1
ATOM 638 C C . GLU A 1 91 ? 2.718 -4.254 10.314 1.00 92.12 91 GLU A C 1
ATOM 640 O O . GLU A 1 91 ? 3.789 -4.157 9.710 1.00 92.12 91 GLU A O 1
ATOM 645 N N . LEU A 1 92 ? 1.698 -3.419 10.087 1.00 92.94 92 LEU A N 1
ATOM 646 C CA . LEU A 1 92 ? 1.739 -2.341 9.100 1.00 92.94 92 LEU A CA 1
ATOM 647 C C . LEU A 1 92 ? 2.840 -1.323 9.415 1.00 92.94 92 LEU A C 1
ATOM 649 O O . LEU A 1 92 ? 3.618 -0.955 8.536 1.00 92.94 92 LEU A O 1
ATOM 653 N N . THR A 1 93 ? 2.967 -0.925 10.681 1.00 92.62 93 THR A N 1
ATOM 654 C CA . THR A 1 93 ? 4.015 -0.001 11.142 1.00 92.62 93 THR A CA 1
ATOM 655 C C . THR A 1 93 ? 5.410 -0.607 10.955 1.00 92.62 93 THR A C 1
ATOM 657 O O . THR A 1 93 ? 6.341 0.076 10.521 1.00 92.62 93 THR A O 1
ATOM 660 N N . ALA A 1 94 ? 5.584 -1.898 11.254 1.00 91.25 94 ALA A N 1
ATOM 661 C CA . ALA A 1 94 ? 6.849 -2.594 11.041 1.00 91.25 94 ALA A CA 1
ATOM 662 C C . ALA A 1 94 ? 7.211 -2.676 9.549 1.00 91.25 94 ALA A C 1
ATOM 664 O O . ALA A 1 94 ? 8.364 -2.431 9.182 1.00 91.25 94 ALA A O 1
ATOM 665 N N . ALA A 1 95 ? 6.230 -2.957 8.686 1.00 92.00 95 ALA A N 1
ATOM 666 C CA . ALA A 1 95 ? 6.416 -2.982 7.240 1.00 92.00 95 ALA A CA 1
ATOM 667 C C . ALA A 1 95 ? 6.795 -1.598 6.688 1.00 92.00 95 ALA A C 1
ATOM 669 O O . ALA A 1 95 ? 7.772 -1.491 5.944 1.00 92.00 95 ALA A O 1
ATOM 670 N N . LEU A 1 96 ? 6.100 -0.536 7.114 1.00 93.31 96 LEU A N 1
ATOM 671 C CA . LEU A 1 96 ? 6.410 0.851 6.751 1.00 93.31 96 LEU A CA 1
ATOM 672 C C . LEU A 1 96 ? 7.837 1.230 7.156 1.00 93.31 96 LEU A C 1
ATOM 674 O O . LEU A 1 96 ? 8.612 1.701 6.325 1.00 93.31 96 LEU A O 1
ATOM 678 N N . ARG A 1 97 ? 8.233 0.938 8.401 1.00 91.88 97 ARG A N 1
ATOM 679 C CA . ARG A 1 97 ? 9.601 1.192 8.878 1.00 91.88 97 ARG A CA 1
ATOM 680 C C . ARG A 1 97 ? 10.640 0.445 8.041 1.00 91.88 97 ARG A C 1
ATOM 682 O O . ARG A 1 97 ? 11.677 1.009 7.702 1.00 91.88 97 ARG A O 1
ATOM 689 N N . SER A 1 98 ? 10.364 -0.811 7.684 1.00 89.44 98 SER A N 1
ATOM 690 C CA . SER A 1 98 ? 11.252 -1.596 6.823 1.00 89.44 98 SER A CA 1
ATOM 691 C C . SER A 1 98 ? 11.398 -0.993 5.424 1.00 89.44 98 SER A C 1
ATOM 693 O O . SER A 1 98 ? 12.500 -1.042 4.884 1.00 89.44 98 SER A O 1
ATOM 695 N N . ALA A 1 99 ? 10.321 -0.476 4.832 1.00 88.31 99 ALA A N 1
ATOM 696 C CA . ALA A 1 99 ? 10.337 0.111 3.492 1.00 88.31 99 ALA A CA 1
ATOM 697 C C . ALA A 1 99 ? 10.946 1.521 3.463 1.00 88.31 99 ALA A C 1
ATOM 699 O O . ALA A 1 99 ? 11.545 1.918 2.469 1.00 88.31 99 ALA A O 1
ATOM 700 N N . GLN A 1 100 ? 10.867 2.263 4.567 1.00 88.38 100 GLN A N 1
ATOM 701 C CA . GLN A 1 100 ? 11.590 3.528 4.719 1.00 88.38 100 GLN A CA 1
ATOM 702 C C . GLN A 1 100 ? 13.101 3.307 4.887 1.00 88.38 100 GLN A C 1
ATOM 704 O O . GLN A 1 100 ? 13.903 4.098 4.400 1.00 88.38 100 GLN A O 1
ATOM 709 N N . ALA A 1 101 ? 13.500 2.214 5.545 1.00 88.19 101 ALA A N 1
ATOM 710 C CA . ALA A 1 101 ? 14.907 1.862 5.735 1.00 88.19 101 ALA A CA 1
ATOM 711 C C . ALA A 1 101 ? 15.570 1.259 4.481 1.00 88.19 101 ALA A C 1
ATOM 713 O O . ALA A 1 101 ? 16.797 1.216 4.396 1.00 88.19 101 ALA A O 1
ATOM 714 N N . SER A 1 102 ? 14.787 0.757 3.520 1.00 83.62 102 SER A N 1
ATOM 715 C CA . SER A 1 102 ? 15.302 0.088 2.326 1.00 83.62 102 SER A CA 1
ATOM 716 C C . SER A 1 102 ? 14.352 0.224 1.141 1.00 83.62 102 SER A C 1
ATOM 718 O O . SER A 1 102 ? 13.178 -0.117 1.238 1.00 83.62 102 SER A O 1
ATOM 720 N N . ALA A 1 103 ? 14.895 0.603 -0.016 1.00 82.69 103 ALA A N 1
ATOM 721 C CA . ALA A 1 103 ? 14.179 0.594 -1.291 1.00 82.69 103 ALA A CA 1
ATOM 722 C C . ALA A 1 103 ? 14.079 -0.810 -1.928 1.00 82.69 103 ALA A C 1
ATOM 724 O O . ALA A 1 103 ? 13.740 -0.926 -3.101 1.00 82.69 103 ALA A O 1
ATOM 725 N N . ALA A 1 104 ? 14.402 -1.883 -1.195 1.00 86.00 104 ALA A N 1
ATOM 726 C CA . ALA A 1 104 ? 14.336 -3.237 -1.732 1.00 86.00 104 ALA A CA 1
ATOM 727 C C . ALA A 1 104 ? 12.895 -3.608 -2.150 1.00 86.00 104 ALA A C 1
ATOM 729 O O . ALA A 1 104 ? 11.961 -3.352 -1.382 1.00 86.00 104 ALA A O 1
ATOM 730 N N . PRO A 1 105 ? 12.698 -4.296 -3.294 1.00 84.69 105 PRO A N 1
ATOM 731 C CA . PRO A 1 105 ? 11.372 -4.718 -3.760 1.00 84.69 105 PRO A CA 1
ATOM 732 C C . PRO A 1 105 ? 10.604 -5.537 -2.714 1.00 84.69 105 PRO A C 1
ATOM 734 O O . PRO A 1 105 ? 9.402 -5.362 -2.523 1.00 84.69 105 PRO A O 1
ATOM 737 N N . ASP A 1 106 ? 11.307 -6.386 -1.961 1.00 86.50 106 ASP A N 1
ATOM 738 C CA . ASP A 1 106 ? 10.696 -7.206 -0.912 1.00 86.50 106 ASP A CA 1
ATOM 739 C C . ASP A 1 106 ? 10.129 -6.368 0.245 1.00 86.50 106 ASP A C 1
ATOM 741 O O . ASP A 1 106 ? 9.164 -6.780 0.890 1.00 86.50 106 ASP A O 1
ATOM 745 N N . ALA A 1 107 ? 10.688 -5.181 0.511 1.00 88.69 107 ALA A N 1
ATOM 746 C CA . ALA A 1 107 ? 10.152 -4.277 1.522 1.00 88.69 107 ALA A CA 1
ATOM 747 C C . ALA A 1 107 ? 8.813 -3.674 1.072 1.00 88.69 107 ALA A C 1
ATOM 749 O O . ALA A 1 107 ? 7.863 -3.665 1.855 1.00 88.69 107 ALA A O 1
ATOM 750 N N . ALA A 1 108 ? 8.700 -3.269 -0.197 1.00 89.88 108 ALA A N 1
ATOM 751 C CA . ALA A 1 108 ? 7.438 -2.799 -0.766 1.00 89.88 108 ALA A CA 1
ATOM 752 C C . ALA A 1 108 ? 6.358 -3.891 -0.720 1.00 89.88 108 ALA A C 1
ATOM 754 O O . ALA A 1 108 ? 5.224 -3.647 -0.319 1.00 89.88 108 ALA A O 1
ATOM 755 N N . CYS A 1 109 ? 6.721 -5.135 -1.015 1.00 90.31 109 CYS A N 1
ATOM 756 C CA . CYS A 1 109 ? 5.767 -6.238 -0.976 1.00 90.31 109 CYS A CA 1
ATOM 757 C C . CYS A 1 109 ? 5.296 -6.612 0.430 1.00 90.31 109 CYS A C 1
ATOM 759 O O . CYS A 1 109 ? 4.135 -6.986 0.611 1.00 90.31 109 CYS A O 1
ATOM 761 N N . ARG A 1 110 ? 6.157 -6.459 1.445 1.00 90.94 110 ARG A N 1
ATOM 762 C CA . ARG A 1 110 ? 5.723 -6.546 2.846 1.00 90.94 110 ARG A CA 1
ATOM 763 C C . ARG A 1 110 ? 4.695 -5.466 3.178 1.00 90.94 110 ARG A C 1
ATOM 765 O O . ARG A 1 110 ? 3.702 -5.780 3.831 1.00 90.94 110 ARG A O 1
ATOM 772 N N . VAL A 1 111 ? 4.889 -4.237 2.692 1.00 93.06 111 VAL A N 1
ATOM 773 C CA . VAL A 1 111 ? 3.911 -3.149 2.863 1.00 93.06 111 VAL A CA 1
ATOM 774 C C . VAL A 1 111 ? 2.592 -3.484 2.171 1.00 93.06 111 VAL A C 1
ATOM 776 O O . VAL A 1 111 ? 1.558 -3.387 2.819 1.00 93.06 111 VAL A O 1
ATOM 779 N N . ILE A 1 112 ? 2.603 -3.959 0.918 1.00 92.62 112 ILE A N 1
ATOM 780 C CA . ILE A 1 112 ? 1.377 -4.345 0.189 1.00 92.62 112 ILE A CA 1
ATOM 781 C C . ILE A 1 112 ? 0.577 -5.390 0.978 1.00 92.62 112 ILE A C 1
ATOM 783 O O . ILE A 1 112 ? -0.630 -5.241 1.171 1.00 92.62 112 ILE A O 1
ATOM 787 N N . ARG A 1 113 ? 1.246 -6.437 1.479 1.00 91.94 113 ARG A N 1
ATOM 788 C CA . ARG A 1 113 ? 0.597 -7.506 2.252 1.00 91.94 113 ARG A CA 1
ATOM 789 C C . ARG A 1 113 ? -0.008 -6.985 3.554 1.00 91.94 113 ARG A C 1
ATOM 791 O O . ARG A 1 113 ? -1.173 -7.265 3.838 1.00 91.94 113 ARG A O 1
ATOM 798 N N . ALA A 1 114 ? 0.769 -6.227 4.327 1.00 92.12 114 ALA A N 1
ATOM 799 C CA . ALA A 1 114 ? 0.308 -5.663 5.590 1.00 92.12 114 ALA A CA 1
ATOM 800 C C . ALA A 1 114 ? -0.852 -4.681 5.369 1.00 92.12 114 ALA A C 1
ATOM 802 O O . ALA A 1 114 ? -1.862 -4.756 6.064 1.00 92.12 114 ALA A O 1
ATOM 803 N N . ALA A 1 115 ? -0.760 -3.826 4.348 1.00 92.56 115 ALA A N 1
ATOM 804 C CA . ALA A 1 115 ? -1.799 -2.869 3.990 1.00 92.56 115 ALA A CA 1
ATOM 805 C C . ALA A 1 115 ? -3.097 -3.559 3.547 1.00 92.56 115 ALA A C 1
ATOM 807 O O . ALA A 1 115 ? -4.172 -3.141 3.963 1.00 92.56 115 ALA A O 1
ATOM 808 N N . ARG A 1 116 ? -3.035 -4.659 2.785 1.00 92.19 116 ARG A N 1
ATOM 809 C CA . ARG A 1 116 ? -4.235 -5.446 2.441 1.00 92.19 116 ARG A CA 1
ATOM 810 C C . ARG A 1 116 ? -4.881 -6.107 3.653 1.00 92.19 116 ARG A C 1
ATOM 812 O O . ARG A 1 116 ? -6.103 -6.066 3.784 1.00 92.19 116 ARG A O 1
ATOM 819 N N . SER A 1 117 ? -4.076 -6.688 4.544 1.00 90.88 117 SER A N 1
ATOM 820 C CA . SER A 1 117 ? -4.566 -7.266 5.803 1.00 90.88 117 SER A CA 1
ATOM 821 C C . SER A 1 117 ? -5.252 -6.204 6.670 1.00 90.88 117 SER A C 1
ATOM 823 O O . SER A 1 117 ? -6.364 -6.414 7.156 1.00 90.88 117 SER A O 1
ATOM 825 N N . ALA A 1 118 ? -4.620 -5.035 6.800 1.00 91.25 118 ALA A N 1
ATOM 826 C CA . ALA A 1 118 ? -5.157 -3.876 7.498 1.00 91.25 118 ALA A CA 1
ATOM 827 C C . ALA A 1 118 ? -6.477 -3.395 6.884 1.00 91.25 118 ALA A C 1
ATOM 829 O O . ALA A 1 118 ? -7.488 -3.296 7.574 1.00 91.25 118 ALA A O 1
ATOM 830 N N . LEU A 1 119 ? -6.490 -3.154 5.576 1.00 90.38 119 LEU A N 1
ATOM 831 C CA . LEU A 1 119 ? -7.664 -2.708 4.841 1.00 90.38 119 LEU A CA 1
ATOM 832 C C . LEU A 1 119 ? -8.844 -3.682 4.991 1.00 90.38 119 LEU A C 1
ATOM 834 O O . LEU A 1 119 ? -9.982 -3.243 5.152 1.00 90.38 119 LEU A O 1
ATOM 838 N N . GLY A 1 120 ? -8.582 -4.993 4.967 1.00 89.00 120 GLY A N 1
ATOM 839 C CA . GLY A 1 120 ? -9.590 -6.037 5.170 1.00 89.00 120 GLY A CA 1
ATOM 840 C C . GLY A 1 120 ? -10.157 -6.102 6.593 1.00 89.00 120 GLY A C 1
ATOM 841 O O . GLY A 1 120 ? -11.250 -6.626 6.778 1.00 89.00 120 GLY A O 1
ATOM 842 N N . ALA A 1 121 ? -9.445 -5.564 7.586 1.00 87.69 121 ALA A N 1
ATOM 843 C CA . ALA A 1 121 ? -9.906 -5.489 8.972 1.00 87.69 121 ALA A CA 1
ATOM 844 C C . ALA A 1 121 ? -10.731 -4.228 9.275 1.00 87.69 121 ALA A C 1
ATOM 846 O O . ALA A 1 121 ? -11.436 -4.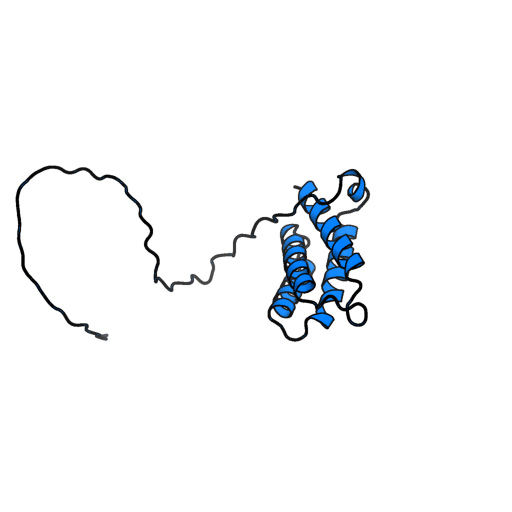190 10.284 1.00 87.69 121 ALA A O 1
ATOM 847 N N . LEU A 1 122 ? -10.650 -3.204 8.422 1.00 84.88 122 LEU A N 1
ATOM 848 C CA . LEU A 1 122 ? -11.448 -1.991 8.565 1.00 84.88 122 LEU A CA 1
ATOM 849 C C . LEU A 1 122 ? -12.919 -2.264 8.187 1.00 84.88 122 LEU A C 1
ATOM 851 O O . LEU A 1 122 ? -13.168 -2.873 7.143 1.00 84.88 122 LEU A O 1
ATOM 855 N N . PRO A 1 123 ? -13.896 -1.813 8.997 1.00 77.62 123 PRO A N 1
ATOM 856 C CA . PRO A 1 123 ? -15.317 -2.023 8.719 1.00 77.62 123 PRO A CA 1
ATOM 857 C C . PRO A 1 123 ? -15.759 -1.242 7.480 1.00 77.62 123 PRO A C 1
ATOM 859 O O . PRO A 1 123 ? -15.524 -0.044 7.426 1.00 77.62 123 PRO A O 1
ATOM 862 N N . ASP A 1 124 ? -16.459 -1.875 6.533 1.00 69.56 124 ASP A N 1
ATOM 863 C CA . ASP A 1 124 ? -17.032 -1.241 5.327 1.00 69.56 124 ASP A CA 1
ATOM 864 C C . ASP A 1 124 ? -18.185 -0.260 5.662 1.00 69.56 124 ASP A C 1
ATOM 866 O O . ASP A 1 124 ? -19.339 -0.453 5.282 1.00 69.56 124 ASP A O 1
ATOM 870 N N . ALA A 1 125 ? -17.885 0.794 6.422 1.00 63.97 125 ALA A N 1
ATOM 871 C CA . ALA A 1 125 ? -18.796 1.874 6.767 1.00 63.97 125 ALA A CA 1
ATOM 872 C C . ALA A 1 125 ? -18.377 3.153 6.015 1.00 63.97 125 ALA A C 1
ATOM 874 O O . ALA A 1 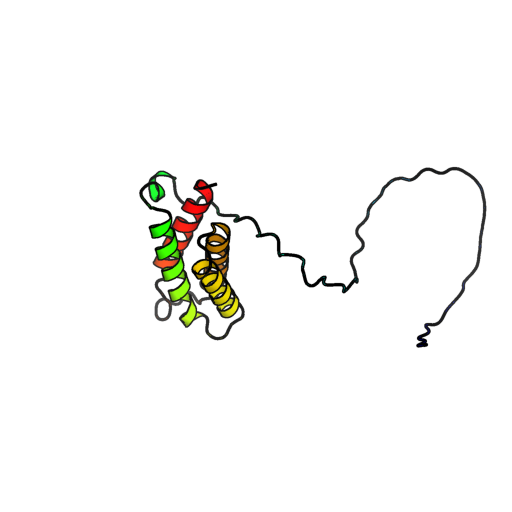125 ? -17.232 3.591 6.148 1.00 63.97 125 ALA A O 1
ATOM 875 N N . PRO A 1 126 ? -19.285 3.778 5.243 1.00 58.88 126 PRO A N 1
ATOM 876 C CA . PRO A 1 126 ? -18.947 4.876 4.335 1.00 58.88 126 PRO A CA 1
ATOM 877 C C . PRO A 1 126 ? -18.518 6.175 5.034 1.00 58.88 126 PRO A C 1
ATOM 879 O O . PRO A 1 126 ? -17.974 7.056 4.379 1.00 58.88 126 PRO A O 1
ATOM 882 N N . GLU A 1 127 ? -18.747 6.312 6.344 1.00 58.50 127 GLU A N 1
ATOM 883 C CA . GLU A 1 127 ? -18.609 7.600 7.044 1.00 58.50 127 GLU A CA 1
ATOM 884 C C . GLU A 1 127 ? -17.380 7.697 7.963 1.00 58.50 127 GLU A C 1
ATOM 886 O O . GLU A 1 127 ? -17.122 8.761 8.521 1.00 58.50 127 GLU A O 1
ATOM 891 N N . SER A 1 128 ? -16.605 6.618 8.136 1.00 57.59 128 SER A N 1
ATOM 892 C CA . SER A 1 128 ? -15.523 6.579 9.137 1.00 57.59 128 SER A CA 1
ATOM 89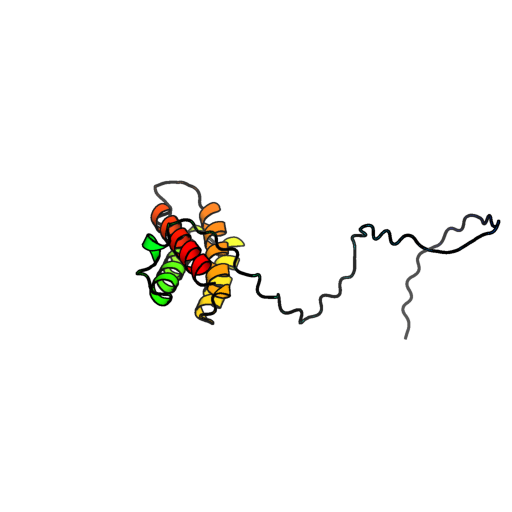3 C C . SER A 1 128 ? -14.187 6.030 8.643 1.00 57.59 128 SER A C 1
ATOM 895 O O . SER A 1 128 ? -13.282 5.852 9.459 1.00 57.59 128 SER A O 1
ATOM 897 N N . LEU A 1 129 ? -14.046 5.726 7.351 1.00 61.94 129 LEU A N 1
ATOM 898 C CA . LEU A 1 129 ? -12.827 5.118 6.825 1.00 61.94 129 LEU A CA 1
ATOM 899 C C . LEU A 1 129 ? -12.009 6.059 5.933 1.00 61.94 129 LEU A C 1
ATOM 901 O O . LEU A 1 129 ? -12.581 6.884 5.219 1.00 61.94 129 LEU A O 1
ATOM 905 N N . PRO A 1 130 ? -10.669 5.899 5.918 1.00 68.19 130 PRO A N 1
ATOM 906 C CA . PRO A 1 130 ? -9.851 6.425 4.831 1.00 68.19 130 PRO A CA 1
ATOM 907 C C . PRO A 1 130 ? -10.388 5.910 3.485 1.00 68.19 130 PRO A C 1
ATOM 909 O O . PRO A 1 130 ? -10.949 4.816 3.439 1.00 68.19 130 PRO A O 1
ATOM 912 N N . ASP A 1 131 ? -10.235 6.697 2.412 1.00 84.81 131 ASP A N 1
ATOM 913 C CA . ASP A 1 131 ? -10.806 6.423 1.082 1.00 84.81 131 ASP A CA 1
ATOM 914 C C . ASP A 1 131 ? -10.439 5.011 0.587 1.00 84.81 131 ASP A C 1
ATOM 916 O O . ASP A 1 131 ? -9.359 4.763 0.042 1.00 84.81 131 ASP A O 1
ATOM 920 N N . ARG A 1 132 ? -11.337 4.057 0.862 1.00 85.25 132 ARG A N 1
ATOM 921 C CA . ARG A 1 132 ? -11.060 2.622 0.767 1.00 85.25 132 ARG A CA 1
ATOM 922 C C . ARG A 1 132 ? -10.802 2.216 -0.672 1.00 85.25 132 ARG A C 1
ATOM 924 O O . ARG A 1 132 ? -9.878 1.450 -0.927 1.00 85.25 132 ARG A O 1
ATOM 931 N N . ALA A 1 133 ? -11.594 2.758 -1.594 1.00 86.94 133 ALA A N 1
ATOM 932 C CA . ALA A 1 133 ? -11.470 2.502 -3.021 1.00 86.94 133 ALA A CA 1
ATOM 933 C C . ALA A 1 133 ? -10.162 3.083 -3.571 1.00 86.94 133 ALA A C 1
ATOM 935 O O . ALA A 1 133 ? -9.464 2.403 -4.322 1.00 86.94 133 ALA A O 1
ATOM 936 N N . ALA A 1 134 ? -9.783 4.296 -3.152 1.00 88.69 134 ALA A N 1
ATOM 937 C CA . ALA A 1 134 ? -8.499 4.873 -3.540 1.00 88.69 134 ALA A CA 1
ATOM 938 C C . ALA A 1 134 ? -7.317 4.044 -3.010 1.00 88.69 134 ALA A C 1
ATOM 940 O O . ALA A 1 134 ? -6.380 3.763 -3.756 1.00 88.69 134 ALA A O 1
ATOM 941 N N . ILE A 1 135 ? -7.370 3.594 -1.751 1.00 91.38 135 ILE A N 1
ATOM 942 C CA . ILE A 1 135 ? -6.318 2.748 -1.168 1.00 91.38 135 ILE A CA 1
ATOM 943 C C . ILE A 1 135 ? -6.250 1.391 -1.876 1.00 91.38 135 ILE A C 1
ATOM 945 O O . ILE A 1 135 ? -5.158 0.954 -2.227 1.00 91.38 135 ILE A O 1
ATOM 949 N N . GLN A 1 136 ? -7.390 0.744 -2.138 1.00 90.75 136 GLN A N 1
ATOM 950 C CA . GLN A 1 136 ? -7.446 -0.497 -2.924 1.00 90.75 136 GLN A CA 1
ATOM 951 C C . GLN A 1 136 ? -6.779 -0.320 -4.283 1.00 90.75 136 GLN A C 1
ATOM 953 O O . GLN A 1 136 ? -5.885 -1.087 -4.632 1.00 90.75 136 GLN A O 1
ATOM 958 N N . HIS A 1 137 ? -7.147 0.740 -5.001 1.00 90.44 137 HIS A N 1
ATOM 959 C CA . HIS A 1 137 ? -6.590 1.029 -6.312 1.00 90.44 137 HIS A CA 1
ATOM 960 C C . HIS A 1 137 ? -5.065 1.190 -6.270 1.00 90.44 137 HIS A C 1
ATOM 962 O O . HIS A 1 137 ? -4.363 0.585 -7.080 1.00 90.44 137 HIS A O 1
ATOM 968 N N . VAL A 1 138 ? -4.535 1.940 -5.298 1.00 92.38 138 VAL A N 1
ATOM 969 C CA . VAL A 1 138 ? -3.083 2.105 -5.130 1.00 92.38 138 VAL A CA 1
ATOM 970 C C . VAL A 1 138 ? -2.393 0.772 -4.833 1.00 92.38 138 VAL A C 1
ATOM 972 O O . VAL A 1 138 ? -1.344 0.490 -5.413 1.00 92.38 138 VAL A O 1
ATOM 975 N N . LEU A 1 139 ? -2.973 -0.067 -3.969 1.00 92.19 139 LEU A N 1
ATOM 976 C CA . LEU A 1 139 ? -2.413 -1.385 -3.653 1.00 92.19 139 LEU A CA 1
ATOM 977 C C . LEU A 1 139 ? -2.385 -2.304 -4.879 1.00 92.19 139 LEU A C 1
ATOM 979 O O . LEU A 1 139 ? -1.396 -3.003 -5.081 1.00 92.19 139 LEU A O 1
ATOM 983 N N . ASP A 1 140 ? -3.419 -2.269 -5.716 1.00 90.94 140 ASP A N 1
ATOM 984 C CA . ASP A 1 140 ? -3.512 -3.075 -6.937 1.00 90.94 140 ASP A CA 1
ATOM 985 C C . ASP A 1 140 ? -2.534 -2.604 -8.028 1.00 90.94 140 ASP A C 1
ATOM 987 O O . ASP A 1 140 ? -1.919 -3.421 -8.723 1.00 90.94 140 ASP A O 1
ATOM 991 N N . VAL A 1 141 ? -2.341 -1.285 -8.161 1.00 90.56 141 VAL A N 1
ATOM 992 C CA . VAL A 1 141 ? -1.324 -0.693 -9.047 1.00 90.56 141 VAL A CA 1
ATOM 993 C C . VAL A 1 141 ? 0.076 -1.085 -8.584 1.00 90.56 141 VAL A C 1
ATOM 995 O O . VAL A 1 141 ? 0.880 -1.547 -9.394 1.00 90.56 141 VAL A O 1
ATOM 998 N N . ALA A 1 142 ? 0.363 -0.944 -7.287 1.00 91.00 142 ALA A N 1
ATOM 999 C CA . ALA A 1 142 ? 1.656 -1.308 -6.723 1.00 91.00 142 ALA A CA 1
ATOM 1000 C C . ALA A 1 142 ? 1.939 -2.802 -6.888 1.00 91.00 142 ALA A C 1
ATOM 1002 O O . ALA A 1 142 ? 3.033 -3.180 -7.302 1.00 91.00 142 ALA A O 1
ATOM 1003 N N . GLU A 1 143 ? 0.949 -3.654 -6.629 1.00 89.75 143 GLU A N 1
ATOM 1004 C CA . GLU A 1 143 ? 1.087 -5.091 -6.827 1.00 89.75 143 GLU A CA 1
ATOM 1005 C C . GLU A 1 143 ? 1.391 -5.425 -8.292 1.00 89.75 143 GLU A C 1
ATOM 1007 O O . GLU A 1 143 ? 2.375 -6.103 -8.579 1.00 89.75 143 GLU A O 1
ATOM 1012 N N . THR A 1 144 ? 0.631 -4.859 -9.228 1.00 89.56 144 THR A N 1
ATOM 1013 C CA . THR A 1 144 ? 0.874 -5.053 -10.662 1.00 89.56 144 THR A CA 1
ATOM 1014 C C . THR A 1 144 ? 2.284 -4.609 -11.060 1.00 89.56 144 THR A C 1
ATOM 1016 O O . THR A 1 144 ? 2.993 -5.341 -11.749 1.00 89.56 144 THR A O 1
ATOM 1019 N N . TYR A 1 145 ? 2.725 -3.440 -10.594 1.00 90.38 145 TYR A N 1
ATOM 1020 C CA . TYR A 1 145 ? 4.057 -2.917 -10.885 1.00 90.38 145 TYR A CA 1
ATOM 1021 C C . TYR A 1 145 ? 5.167 -3.856 -10.381 1.00 90.38 145 TYR A C 1
ATOM 1023 O O . TYR A 1 145 ? 6.046 -4.246 -11.150 1.00 90.38 145 TYR A O 1
ATOM 1031 N N . TYR A 1 146 ? 5.114 -4.273 -9.111 1.00 87.88 146 TYR A N 1
ATOM 1032 C CA . TYR A 1 146 ? 6.138 -5.148 -8.525 1.00 87.88 146 TYR A CA 1
ATOM 1033 C C . TYR A 1 146 ? 6.068 -6.597 -9.027 1.00 87.88 146 TYR A C 1
ATOM 1035 O O . TYR A 1 146 ? 7.073 -7.305 -8.961 1.00 87.88 146 TYR A O 1
ATOM 1043 N N . ALA A 1 147 ? 4.920 -7.042 -9.546 1.00 86.50 147 ALA A N 1
ATOM 1044 C CA . ALA A 1 147 ? 4.798 -8.319 -10.242 1.00 86.50 147 ALA A CA 1
ATOM 1045 C C . ALA A 1 147 ? 5.513 -8.301 -11.603 1.00 86.50 147 ALA A C 1
ATOM 1047 O O . ALA A 1 147 ? 6.159 -9.281 -11.961 1.00 86.50 147 ALA A O 1
ATOM 1048 N N . LEU A 1 148 ? 5.413 -7.190 -12.342 1.00 84.31 148 LEU A N 1
ATOM 1049 C CA . LEU A 1 148 ? 5.996 -7.032 -13.680 1.00 84.31 148 LEU A CA 1
ATOM 1050 C C . LEU A 1 148 ? 7.481 -6.639 -13.669 1.00 84.31 148 LEU A C 1
ATOM 1052 O O . LEU A 1 148 ? 8.172 -6.859 -14.657 1.00 84.31 148 LEU A O 1
ATOM 1056 N N . ALA A 1 149 ? 7.973 -6.045 -12.580 1.00 80.69 149 ALA A N 1
ATOM 1057 C CA . ALA A 1 149 ? 9.371 -5.626 -12.434 1.00 80.69 149 ALA A CA 1
ATOM 1058 C C . ALA A 1 149 ? 10.348 -6.776 -12.093 1.00 80.69 149 ALA A C 1
ATOM 1060 O O . ALA A 1 149 ? 11.527 -6.519 -11.844 1.00 80.69 149 ALA A O 1
ATOM 1061 N N . ARG A 1 150 ? 9.862 -8.021 -12.033 1.00 67.25 150 ARG A N 1
ATOM 1062 C CA . ARG A 1 150 ? 10.637 -9.238 -11.746 1.00 67.25 150 ARG A CA 1
ATOM 1063 C C . ARG A 1 150 ? 10.949 -10.017 -13.013 1.00 67.25 150 ARG A C 1
ATOM 1065 O O . ARG A 1 150 ? 12.053 -10.600 -13.049 1.00 67.25 150 ARG A O 1
#

Foldseek 3Di:
DDDDDDDDDDDDDDDDDDDDDDDDDPDDDDDDDDDPDPDPDPPPPLPPQPFDAPDDCVVQVPPDLVNLLVLLLVLLVQLLVQQPPDPLNVQLVVLSVQCVVDVDLSSSSSNLVSSVVSLVPGDPDPPDGDPSVSSVVSSNSSSNVSVVVD

Sequence (150 aa):
MRAGGACGGFAKARAAPDHASLVLPVIAEVLLACGDEAEPGAAIAPEPCRAQVVYEQATVSQATEQDVRVALLDAAERLAPGLGESERAAELTAALRSAQASAAPDAACRVIRAARSALGALPDAPESLPDRAAIQHVLDVAETYYALAR

Secondary structure (DSSP, 8-state):
---------------------------------------TT-------------S-HHHHTT--HHHHHHHHHHHHHHHHHHH-S-HHHHHHHHHHHHHHH---HHHHHHHHHHHHHHHHHS---TTTSS-HHHHHHHHHHHHHHHHHT-

pLDDT: mean 71.43, std 21.44, range [31.52, 94.94]

Radius of gyration: 25.93 Å; chains: 1; bounding box: 46×73×59 Å